Protein AF-A0A382PGM9-F1 (afdb_monomer)

Secondary structure (DSSP, 8-state):
-------------HHHHHHHHTTS-SSS-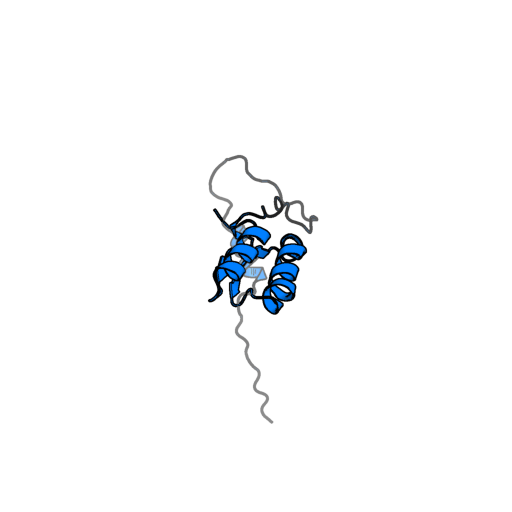--S------TT-SS---------GGGSEEEEEE--SHHHIIIIIHHHHHTHHHHTEEEEEEE-SSHHHHHHHHHHHT---

Mean predicted aligned error: 17.94 Å

Structure (mmCIF, N/CA/C/O backbone):
data_AF-A0A382PGM9-F1
#
_entry.id   AF-A0A382PGM9-F1
#
loop_
_atom_site.group_PDB
_atom_site.id
_atom_site.type_symbol
_atom_site.label_atom_id
_atom_site.label_alt_id
_atom_site.label_comp_id
_atom_site.label_asym_id
_atom_site.label_entity_id
_atom_site.label_seq_id
_atom_site.pdbx_PDB_ins_code
_atom_site.Cartn_x
_atom_site.Cartn_y
_atom_site.Cartn_z
_atom_site.occupancy
_atom_site.B_iso_or_equiv
_atom_site.auth_seq_id
_atom_site.auth_comp_id
_atom_site.auth_asym_id
_atom_site.auth_atom_id
_atom_site.pdbx_PDB_model_num
ATOM 1 N N . MET A 1 1 ? 48.984 -49.546 5.332 1.00 40.03 1 MET A N 1
ATOM 2 C CA . MET A 1 1 ? 48.244 -48.379 4.808 1.00 40.03 1 MET A CA 1
ATOM 3 C C . MET A 1 1 ? 47.691 -48.724 3.433 1.00 40.03 1 MET A C 1
ATOM 5 O O . MET A 1 1 ? 48.455 -48.790 2.482 1.00 40.03 1 MET A O 1
ATOM 9 N N . SER A 1 2 ? 46.395 -49.028 3.358 1.00 43.72 2 SER A N 1
ATOM 10 C CA . SER A 1 2 ? 45.671 -49.291 2.109 1.00 43.72 2 SER A CA 1
ATOM 11 C C . SER A 1 2 ? 45.101 -47.968 1.600 1.00 43.72 2 SER A C 1
ATOM 13 O O . SER A 1 2 ? 44.319 -47.344 2.313 1.00 43.72 2 SER A O 1
ATOM 15 N N . GLN A 1 3 ? 45.522 -47.517 0.418 1.00 48.34 3 GLN A N 1
ATOM 16 C CA . GLN A 1 3 ? 44.879 -46.405 -0.285 1.00 48.34 3 GLN A CA 1
ATOM 17 C C . GLN A 1 3 ? 43.825 -47.003 -1.219 1.00 48.34 3 GLN A C 1
ATOM 19 O O . GLN A 1 3 ? 44.162 -47.613 -2.232 1.00 48.34 3 GLN A O 1
ATOM 24 N N . LEU A 1 4 ? 42.551 -46.853 -0.863 1.00 52.06 4 LEU A N 1
ATOM 25 C CA . LEU A 1 4 ? 41.431 -47.157 -1.749 1.00 52.06 4 LEU A CA 1
ATOM 26 C C . LEU A 1 4 ? 41.409 -46.103 -2.866 1.00 52.06 4 LEU A C 1
ATOM 28 O O . LEU A 1 4 ? 41.070 -44.947 -2.631 1.00 52.06 4 LEU A O 1
ATOM 32 N N . GLN A 1 5 ? 41.810 -46.489 -4.081 1.00 49.31 5 GLN A N 1
ATOM 33 C CA . GLN A 1 5 ? 41.559 -45.694 -5.282 1.00 49.31 5 GLN A CA 1
ATOM 34 C C . GLN A 1 5 ? 40.062 -45.745 -5.614 1.00 49.31 5 GLN A C 1
ATOM 36 O O . GLN A 1 5 ? 39.553 -46.783 -6.042 1.00 49.31 5 GLN A O 1
ATOM 41 N N . ASP A 1 6 ? 39.375 -44.611 -5.489 1.00 43.91 6 ASP A N 1
ATOM 42 C CA . ASP A 1 6 ? 38.036 -44.438 -6.045 1.00 43.91 6 ASP A CA 1
ATOM 43 C C . ASP A 1 6 ? 38.094 -44.496 -7.577 1.00 43.91 6 ASP A C 1
ATOM 45 O O . ASP A 1 6 ? 38.486 -43.547 -8.265 1.00 43.91 6 ASP A O 1
ATOM 49 N N . LYS A 1 7 ? 37.665 -45.632 -8.135 1.00 51.69 7 LYS A N 1
ATOM 50 C CA . LYS A 1 7 ? 37.286 -45.765 -9.546 1.00 51.69 7 LYS A CA 1
ATOM 51 C C . LYS A 1 7 ? 36.006 -44.962 -9.782 1.00 51.69 7 LYS A C 1
ATOM 53 O O . LYS A 1 7 ? 34.910 -45.515 -9.830 1.00 51.69 7 LYS A O 1
ATOM 58 N N . SER A 1 8 ? 36.139 -43.649 -9.954 1.00 46.88 8 SER A N 1
ATOM 59 C CA . SER A 1 8 ? 35.058 -42.841 -10.515 1.00 46.88 8 SER A CA 1
ATOM 60 C C . SER A 1 8 ? 34.753 -43.361 -11.920 1.00 46.88 8 SER A C 1
ATOM 62 O O . SER A 1 8 ? 35.602 -43.320 -12.813 1.00 46.88 8 SER A O 1
ATOM 64 N N . ALA A 1 9 ? 33.554 -43.921 -12.072 1.00 49.78 9 ALA A N 1
ATOM 65 C CA . ALA A 1 9 ? 33.034 -44.486 -13.304 1.00 49.78 9 ALA A CA 1
ATOM 66 C C . ALA A 1 9 ? 33.290 -43.553 -14.496 1.00 49.78 9 ALA A C 1
ATOM 68 O O . ALA A 1 9 ? 33.110 -42.338 -14.398 1.00 49.78 9 ALA A O 1
ATOM 69 N N . THR A 1 10 ? 33.692 -44.138 -15.627 1.00 55.31 10 THR A N 1
ATOM 70 C CA . THR A 1 10 ? 33.818 -43.507 -16.948 1.00 55.31 10 THR A CA 1
ATOM 71 C C . THR A 1 10 ? 32.458 -42.961 -17.399 1.00 55.31 10 THR A C 1
ATOM 73 O O . THR A 1 10 ? 31.753 -43.547 -18.216 1.00 55.31 10 THR A O 1
ATOM 76 N N . GLY A 1 11 ? 32.056 -41.842 -16.804 1.00 49.22 11 GLY A N 1
ATOM 77 C CA . GLY A 1 11 ? 30.809 -41.148 -17.057 1.00 49.22 11 GLY A CA 1
ATOM 78 C C . GLY A 1 11 ? 30.955 -40.244 -18.268 1.00 49.22 11 GLY A C 1
ATOM 79 O O . GLY A 1 11 ? 31.916 -39.484 -18.392 1.00 49.22 11 GLY A O 1
ATOM 80 N N . SER A 1 12 ? 29.990 -40.338 -19.177 1.00 62.34 12 SER A N 1
ATOM 81 C CA . SER A 1 12 ? 29.812 -39.412 -20.291 1.00 62.34 12 SER A CA 1
ATOM 82 C C . SER A 1 12 ? 30.011 -37.965 -19.831 1.00 62.34 12 SER A C 1
ATOM 84 O O . SER A 1 12 ? 29.223 -37.416 -19.061 1.00 62.34 12 SER A O 1
ATOM 86 N N . ASN A 1 13 ? 31.087 -37.332 -20.298 1.00 67.25 13 ASN A N 1
ATOM 87 C CA . ASN A 1 13 ? 31.323 -35.927 -20.005 1.00 67.25 13 ASN A CA 1
ATOM 88 C C . ASN A 1 13 ? 30.262 -35.084 -20.719 1.00 67.25 13 ASN A C 1
ATOM 90 O O . ASN A 1 13 ? 30.025 -35.281 -21.910 1.00 67.25 13 ASN A O 1
ATOM 94 N N . ARG A 1 14 ? 29.687 -34.087 -20.028 1.00 66.94 14 ARG A N 1
ATOM 95 C CA . ARG A 1 14 ? 28.702 -33.122 -20.574 1.00 66.94 14 ARG A CA 1
ATOM 96 C C . ARG A 1 14 ? 29.060 -32.627 -21.982 1.00 66.94 14 ARG A C 1
ATOM 98 O O . ARG A 1 14 ? 28.212 -32.558 -22.860 1.00 66.94 14 ARG A O 1
ATOM 105 N N . ARG A 1 15 ? 30.347 -32.373 -22.235 1.00 68.12 15 ARG A N 1
ATOM 106 C CA . ARG A 1 15 ? 30.884 -31.971 -23.547 1.00 68.12 15 ARG A CA 1
ATOM 107 C C . ARG A 1 15 ? 30.608 -32.985 -24.662 1.00 68.12 15 ARG A C 1
ATOM 109 O O . ARG A 1 15 ? 30.348 -32.595 -25.795 1.00 68.12 15 ARG A O 1
ATOM 116 N N . ARG A 1 16 ? 30.690 -34.278 -24.357 1.00 69.06 16 ARG A N 1
ATOM 117 C CA . ARG A 1 16 ? 30.424 -35.359 -25.304 1.00 69.06 16 ARG A CA 1
ATOM 118 C C . ARG A 1 16 ? 28.923 -35.499 -25.571 1.00 69.06 16 ARG A C 1
ATOM 120 O O . ARG A 1 16 ? 28.552 -35.667 -26.723 1.00 69.06 16 ARG A O 1
ATOM 127 N N . PHE A 1 17 ? 28.081 -35.322 -24.549 1.00 70.75 17 PHE A N 1
ATOM 128 C CA . PHE A 1 17 ? 26.622 -35.257 -24.706 1.00 70.75 17 PHE A CA 1
ATOM 129 C C . PHE A 1 17 ? 26.187 -34.098 -25.619 1.00 70.75 17 PHE A C 1
ATOM 131 O O . PHE A 1 17 ? 25.442 -34.323 -26.567 1.00 70.75 17 PHE A O 1
ATOM 138 N N . ILE A 1 18 ? 26.729 -32.890 -25.416 1.00 71.06 18 ILE A N 1
ATOM 139 C CA . ILE A 1 18 ? 26.441 -31.730 -26.281 1.00 71.06 18 ILE A CA 1
ATOM 140 C C . ILE A 1 18 ? 26.871 -31.990 -27.733 1.00 71.06 18 ILE A C 1
ATOM 142 O O . ILE A 1 18 ? 26.104 -31.719 -28.650 1.00 71.06 18 ILE A O 1
ATOM 146 N N . LYS A 1 19 ? 28.056 -32.580 -27.951 1.00 64.25 19 LYS A N 1
ATOM 147 C CA . LYS A 1 19 ? 28.519 -32.954 -29.300 1.00 64.25 19 LYS A CA 1
ATOM 148 C C . LYS A 1 19 ? 27.642 -34.020 -29.965 1.00 64.25 19 LYS A C 1
ATOM 150 O O . LYS A 1 19 ? 27.460 -33.992 -31.178 1.00 64.25 19 LYS A O 1
ATOM 155 N N . GLN A 1 20 ? 27.113 -34.963 -29.188 1.00 62.16 20 GLN A N 1
ATOM 156 C CA . GLN A 1 20 ? 26.224 -36.005 -29.700 1.00 62.16 20 GLN A CA 1
ATOM 157 C C . GLN A 1 20 ? 24.853 -35.420 -30.082 1.00 62.16 20 GLN A C 1
ATOM 159 O O . GLN A 1 20 ? 24.318 -35.765 -31.131 1.00 62.16 20 GLN A O 1
ATOM 164 N N . ALA A 1 21 ? 24.318 -34.494 -29.278 1.00 59.91 21 ALA A N 1
ATOM 165 C CA . ALA A 1 21 ? 23.035 -33.837 -29.533 1.00 59.91 21 ALA A CA 1
ATOM 166 C C . ALA A 1 21 ? 23.046 -32.980 -30.813 1.00 59.91 21 ALA A C 1
ATOM 168 O O . ALA A 1 21 ? 22.038 -32.897 -31.506 1.00 59.91 21 ALA A O 1
ATOM 169 N N . THR A 1 22 ? 24.193 -32.396 -31.176 1.00 53.84 22 THR A N 1
ATOM 170 C CA . THR A 1 22 ? 24.341 -31.602 -32.408 1.00 53.84 22 THR A CA 1
ATOM 171 C C . THR A 1 22 ? 24.351 -32.420 -33.703 1.00 53.84 22 THR A C 1
ATOM 173 O O . THR A 1 22 ? 24.132 -31.853 -34.766 1.00 53.84 22 THR A O 1
ATOM 176 N N . ALA A 1 23 ? 24.595 -33.734 -33.651 1.00 51.31 23 ALA A N 1
ATOM 177 C CA . ALA A 1 23 ? 24.753 -34.555 -34.857 1.00 51.31 23 ALA A CA 1
ATOM 178 C C . ALA A 1 23 ? 23.434 -35.131 -35.413 1.00 51.31 23 ALA A C 1
ATOM 180 O O . ALA A 1 23 ? 23.440 -35.710 -36.495 1.00 51.31 23 ALA A O 1
ATOM 181 N N . VAL A 1 24 ? 22.311 -34.995 -34.697 1.00 50.09 24 VAL A N 1
ATOM 182 C CA . VAL A 1 24 ? 21.048 -35.681 -35.047 1.00 50.09 24 VAL A CA 1
ATOM 183 C C . VAL A 1 24 ? 20.049 -34.772 -35.786 1.00 50.09 24 VAL A C 1
ATOM 185 O O . VAL A 1 24 ? 19.092 -35.257 -36.377 1.00 50.09 24 VAL A O 1
ATOM 188 N N . THR A 1 25 ? 20.290 -33.462 -35.865 1.00 47.19 25 THR A N 1
ATOM 189 C CA . THR A 1 25 ? 19.330 -32.494 -36.439 1.00 47.19 25 THR A CA 1
ATOM 190 C C . THR A 1 25 ? 19.630 -32.110 -37.894 1.00 47.19 25 THR A C 1
ATOM 192 O O . THR A 1 25 ? 19.451 -30.960 -38.279 1.00 47.19 25 THR A O 1
ATOM 195 N N . ALA A 1 26 ? 20.124 -33.044 -38.712 1.00 49.72 26 ALA A N 1
ATOM 196 C CA . ALA A 1 26 ? 20.467 -32.773 -40.116 1.00 49.72 26 ALA A CA 1
ATOM 197 C C . ALA A 1 26 ? 19.492 -33.378 -41.144 1.00 49.72 26 ALA A C 1
ATOM 199 O O . ALA A 1 26 ? 19.742 -33.268 -42.341 1.00 49.72 26 ALA A O 1
ATOM 200 N N . VAL A 1 27 ? 18.384 -34.004 -40.727 1.00 51.66 27 VAL A N 1
ATOM 201 C CA . VAL A 1 27 ? 17.459 -34.658 -41.673 1.00 51.66 27 VAL A CA 1
ATOM 202 C C . VAL A 1 27 ? 15.995 -34.379 -41.322 1.00 51.66 27 VAL A C 1
ATOM 204 O O . VAL A 1 27 ? 15.287 -35.270 -40.876 1.00 51.66 27 VAL A O 1
ATOM 207 N N . ALA A 1 28 ? 15.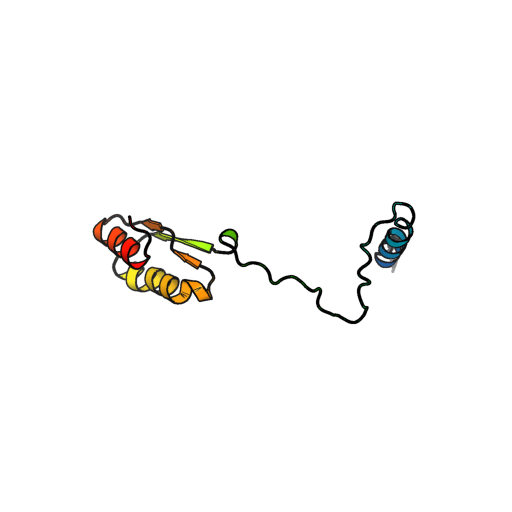537 -33.137 -41.509 1.00 47.66 28 ALA A N 1
ATOM 208 C CA . ALA A 1 28 ? 14.138 -32.834 -41.845 1.00 47.66 28 ALA A CA 1
ATOM 209 C C . ALA A 1 28 ? 13.954 -31.345 -42.194 1.00 47.66 28 ALA A C 1
ATOM 211 O O . ALA A 1 28 ? 13.991 -30.489 -41.317 1.00 47.66 28 ALA A O 1
ATOM 212 N N . GLY A 1 29 ? 13.659 -31.071 -43.467 1.00 45.97 29 GLY A N 1
ATOM 213 C CA . GLY A 1 29 ? 12.757 -29.982 -43.855 1.00 45.97 29 GLY A CA 1
ATOM 214 C C . GLY A 1 29 ? 13.388 -28.632 -44.197 1.00 45.97 29 GLY A C 1
ATOM 215 O O . GLY A 1 29 ? 13.816 -27.879 -43.331 1.00 45.97 29 GLY A O 1
ATOM 216 N N . ALA A 1 30 ? 13.346 -28.291 -45.484 1.00 51.16 30 ALA A N 1
ATOM 217 C CA . ALA A 1 30 ? 13.582 -26.951 -46.000 1.00 51.16 30 ALA A CA 1
ATOM 218 C C . ALA A 1 30 ? 12.561 -25.944 -45.428 1.00 51.16 30 ALA A C 1
ATOM 220 O O . ALA A 1 30 ? 11.355 -26.123 -45.579 1.00 51.16 30 ALA A O 1
ATOM 221 N N . GLY A 1 31 ? 13.051 -24.875 -44.797 1.00 44.69 31 GLY A N 1
ATOM 222 C CA . GLY A 1 31 ? 12.244 -23.753 -44.315 1.00 44.69 31 GLY A CA 1
ATOM 223 C C . GLY A 1 31 ? 13.111 -22.712 -43.600 1.00 44.69 31 GLY A C 1
ATOM 224 O O . GLY A 1 31 ? 13.652 -22.982 -42.534 1.00 44.69 31 GLY A O 1
ATOM 225 N N . ASN A 1 32 ? 13.278 -21.542 -44.219 1.00 53.34 32 ASN A N 1
ATOM 226 C CA . ASN A 1 32 ? 14.014 -20.345 -43.775 1.00 53.34 32 ASN A CA 1
ATOM 227 C C . ASN A 1 32 ? 14.095 -20.081 -42.250 1.00 53.34 32 ASN A C 1
ATOM 229 O O . ASN A 1 32 ? 13.346 -19.242 -41.758 1.00 53.34 32 ASN A O 1
ATOM 233 N N . LEU A 1 33 ? 15.025 -20.683 -41.492 1.00 48.91 33 LEU A N 1
ATOM 234 C CA . LEU A 1 33 ? 15.163 -20.369 -40.052 1.00 48.91 33 LEU A CA 1
ATOM 235 C C . LEU A 1 33 ? 16.585 -20.440 -39.460 1.00 48.91 33 LEU A C 1
ATOM 237 O O . LEU A 1 33 ? 16.744 -20.330 -38.244 1.00 48.91 33 LEU A O 1
ATOM 241 N N . ILE A 1 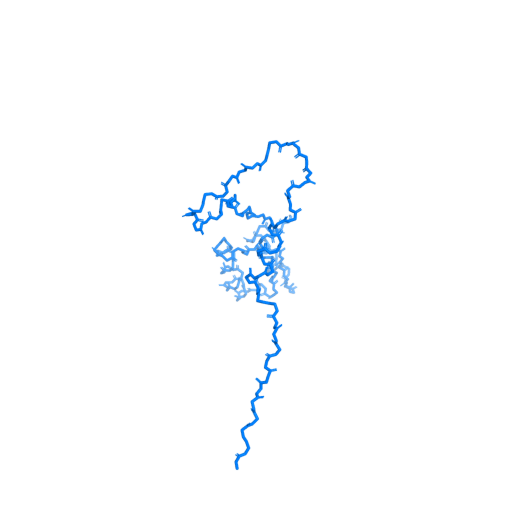34 ? 17.647 -20.545 -40.263 1.00 47.22 34 ILE A N 1
ATOM 242 C CA . ILE A 1 34 ? 19.014 -20.540 -39.714 1.00 47.22 34 ILE A CA 1
ATOM 243 C C . ILE A 1 34 ? 19.491 -19.093 -39.528 1.00 47.22 34 ILE A C 1
ATOM 245 O O . ILE A 1 34 ? 20.224 -18.544 -40.346 1.00 47.22 34 ILE A O 1
ATOM 249 N N . ARG A 1 35 ? 19.090 -18.465 -38.413 1.00 53.12 35 ARG A N 1
ATOM 250 C CA . ARG A 1 35 ? 19.899 -17.394 -37.817 1.00 53.12 35 ARG A CA 1
ATOM 251 C C . ARG A 1 35 ? 21.143 -18.063 -37.247 1.00 53.12 35 ARG A C 1
ATOM 253 O O . ARG A 1 35 ? 21.092 -18.663 -36.178 1.00 53.12 35 ARG A O 1
ATOM 260 N N . THR A 1 36 ? 22.249 -17.987 -37.973 1.00 50.88 36 THR A N 1
ATOM 261 C CA . THR A 1 36 ? 23.559 -18.405 -37.476 1.00 50.88 36 THR A CA 1
ATOM 262 C C . THR A 1 36 ? 23.841 -17.622 -36.188 1.00 50.88 36 THR A C 1
ATOM 264 O O . THR A 1 36 ? 23.896 -16.389 -36.249 1.00 50.88 36 THR A O 1
ATOM 267 N N . PRO A 1 37 ? 23.982 -18.261 -35.011 1.00 54.47 37 PRO A N 1
ATOM 268 C CA . PRO A 1 37 ? 24.453 -17.540 -33.844 1.00 54.47 37 PRO A CA 1
ATOM 269 C C . PRO A 1 37 ? 25.907 -17.171 -34.134 1.00 54.47 37 PRO A C 1
ATOM 271 O O . PRO A 1 37 ? 26.777 -18.037 -34.224 1.00 54.47 37 PRO A O 1
ATOM 274 N N . VAL A 1 38 ? 26.163 -15.885 -34.366 1.00 50.66 38 VAL A N 1
ATOM 275 C CA . VAL A 1 38 ? 27.524 -15.368 -34.506 1.00 50.66 38 VAL A CA 1
ATOM 276 C C . VAL A 1 38 ? 28.229 -15.613 -33.173 1.00 50.66 38 VAL A C 1
ATOM 278 O O . VAL A 1 38 ? 27.909 -14.989 -32.160 1.00 50.66 38 VAL A O 1
ATOM 281 N N . TYR A 1 39 ? 29.161 -16.566 -33.176 1.00 46.59 39 TYR A N 1
ATOM 282 C CA . TYR A 1 39 ? 30.102 -16.798 -32.087 1.00 46.59 39 TYR A CA 1
ATOM 283 C C . TYR A 1 39 ? 30.843 -15.481 -31.808 1.00 46.59 39 TYR A C 1
ATOM 285 O O . TYR A 1 39 ? 31.609 -15.013 -32.644 1.00 46.59 39 TYR A O 1
ATOM 293 N N . GLY A 1 40 ? 30.559 -14.862 -30.658 1.00 53.88 40 GLY A N 1
ATOM 294 C CA . GLY A 1 40 ? 31.138 -13.576 -30.247 1.00 53.88 40 GLY A CA 1
ATOM 295 C C . GLY A 1 40 ? 30.17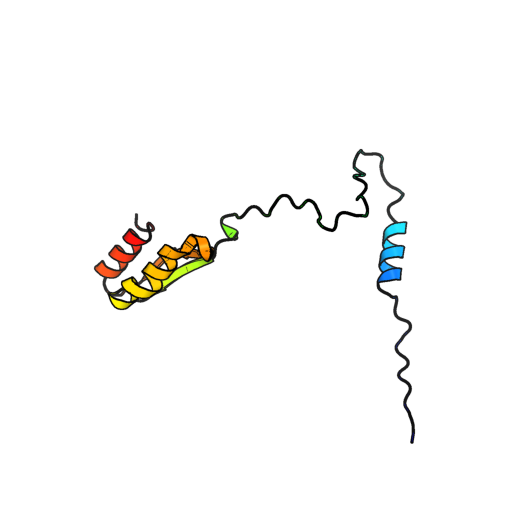9 -12.640 -29.503 1.00 53.88 40 GLY A C 1
ATOM 296 O O . GLY A 1 40 ? 30.629 -11.693 -28.867 1.00 53.88 40 GLY A O 1
ATOM 297 N N . GLN A 1 41 ? 28.870 -12.902 -29.525 1.00 51.44 41 GLN A N 1
ATOM 298 C CA . GLN A 1 41 ? 27.898 -12.168 -28.709 1.00 51.44 41 GLN A CA 1
ATOM 299 C C . GLN A 1 41 ? 27.699 -12.877 -27.360 1.00 51.44 41 GLN A C 1
ATOM 301 O O . GLN A 1 41 ? 27.023 -13.899 -27.283 1.00 51.44 41 GLN A O 1
ATOM 306 N N . ASN A 1 42 ? 28.266 -12.324 -26.281 1.00 56.41 42 ASN A N 1
ATOM 307 C CA . ASN A 1 42 ? 28.043 -12.790 -24.898 1.00 56.41 42 ASN A CA 1
ATOM 308 C C . ASN A 1 42 ? 26.613 -12.526 -24.384 1.00 56.41 42 ASN A C 1
ATOM 310 O O . ASN A 1 42 ? 26.286 -12.878 -23.252 1.00 56.41 42 ASN A O 1
ATOM 314 N N . GLN A 1 43 ? 25.758 -11.912 -25.200 1.00 59.31 43 GLN A N 1
ATOM 315 C CA . GLN A 1 43 ? 24.383 -11.590 -24.861 1.00 59.31 43 GLN A CA 1
ATOM 316 C C . GLN A 1 43 ? 23.473 -12.132 -25.965 1.00 59.31 43 GLN A C 1
ATOM 318 O O . GLN A 1 43 ? 23.519 -11.675 -27.108 1.00 59.31 43 GLN A O 1
ATOM 323 N N . ALA A 1 44 ? 22.624 -13.104 -25.631 1.00 58.78 44 ALA A N 1
ATOM 324 C CA . ALA A 1 44 ? 21.488 -13.420 -26.485 1.00 58.78 44 ALA A CA 1
ATOM 325 C C . ALA A 1 44 ? 20.642 -12.139 -26.649 1.00 58.78 44 ALA A C 1
ATOM 327 O O . ALA A 1 44 ? 20.427 -11.455 -25.642 1.00 58.78 44 ALA A O 1
ATOM 328 N N . PRO A 1 45 ? 20.139 -11.801 -27.854 1.00 53.81 45 PRO A N 1
ATOM 329 C CA . PRO A 1 45 ? 19.142 -10.751 -28.015 1.00 53.81 45 PRO A CA 1
ATOM 330 C C . PRO A 1 45 ? 17.832 -11.232 -27.385 1.00 53.81 45 PRO A C 1
ATOM 332 O O . PRO A 1 45 ? 16.918 -11.704 -28.053 1.00 53.81 45 PRO A O 1
ATOM 335 N N . SER A 1 46 ? 17.775 -11.167 -26.058 1.00 58.28 46 SER A N 1
ATOM 336 C CA . SER A 1 46 ? 16.540 -11.222 -25.306 1.00 58.28 46 SER A CA 1
ATOM 337 C C . SER A 1 46 ? 15.843 -9.907 -25.601 1.00 58.28 46 SER A C 1
ATOM 339 O O . SER A 1 46 ? 16.343 -8.843 -25.234 1.00 58.28 46 SER A O 1
ATOM 341 N N . THR A 1 47 ? 14.718 -9.960 -26.311 1.00 57.12 47 THR A N 1
ATOM 342 C CA . THR A 1 47 ? 13.729 -8.884 -26.234 1.00 57.12 47 THR A CA 1
ATOM 343 C C . THR A 1 47 ? 13.528 -8.629 -24.743 1.00 57.12 47 THR A C 1
ATOM 345 O O . THR A 1 47 ? 13.107 -9.553 -24.047 1.00 57.12 47 THR A O 1
ATOM 348 N N . GLY A 1 48 ? 13.961 -7.469 -24.234 1.00 60.31 48 GLY A N 1
ATOM 349 C CA . GLY A 1 48 ? 14.011 -7.199 -22.795 1.00 60.31 48 GLY A CA 1
ATOM 350 C C . GLY A 1 48 ? 12.737 -7.691 -22.111 1.00 60.31 48 GLY A C 1
ATOM 351 O O . GLY A 1 48 ? 11.647 -7.466 -22.637 1.00 60.31 48 GLY A O 1
ATOM 352 N N . ARG A 1 49 ? 12.882 -8.440 -21.006 1.00 63.91 49 ARG A N 1
ATOM 353 C CA . ARG A 1 49 ? 11.757 -9.057 -20.286 1.00 63.91 49 ARG A CA 1
ATOM 354 C C . ARG A 1 49 ? 10.654 -8.015 -20.127 1.00 63.91 49 ARG A C 1
ATOM 356 O O . ARG A 1 49 ? 10.877 -6.980 -19.503 1.00 63.91 49 ARG A O 1
ATOM 363 N N . VAL A 1 50 ? 9.488 -8.287 -20.707 1.00 62.84 50 VAL A N 1
ATOM 364 C CA . VAL A 1 50 ? 8.309 -7.444 -20.522 1.00 62.84 50 VAL A CA 1
ATOM 365 C C . VAL A 1 50 ? 7.962 -7.521 -19.041 1.00 62.84 50 VAL A C 1
ATOM 367 O O . VAL A 1 50 ? 7.541 -8.578 -18.588 1.00 62.84 50 VAL A O 1
ATOM 370 N N . ILE A 1 51 ? 8.197 -6.437 -18.292 1.00 63.00 51 ILE A N 1
ATOM 371 C CA . ILE A 1 51 ? 7.786 -6.331 -16.888 1.00 63.00 51 ILE A CA 1
ATOM 372 C C . ILE A 1 51 ? 6.261 -6.175 -16.883 1.00 63.00 51 ILE A C 1
ATOM 374 O O . ILE A 1 51 ? 5.735 -5.069 -17.014 1.00 63.00 51 ILE A O 1
ATOM 378 N N . GLY A 1 52 ? 5.557 -7.300 -16.826 1.00 67.69 52 GLY A N 1
ATOM 379 C CA . GLY A 1 52 ? 4.103 -7.392 -16.819 1.00 67.69 52 GLY A CA 1
ATOM 380 C C . GLY A 1 52 ? 3.512 -7.355 -15.409 1.00 67.69 52 GLY A C 1
ATOM 381 O O . GLY A 1 52 ? 4.221 -7.296 -14.408 1.00 67.69 52 GLY A O 1
ATOM 382 N N . 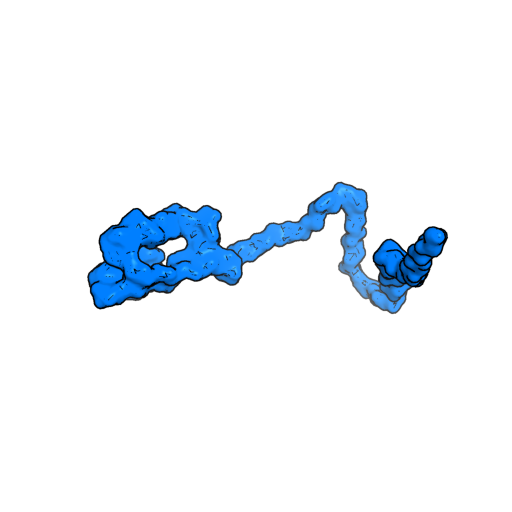ALA A 1 53 ? 2.181 -7.427 -15.315 1.00 62.09 53 ALA A N 1
ATOM 383 C CA . ALA A 1 53 ? 1.459 -7.448 -14.037 1.00 62.09 53 ALA A CA 1
ATOM 384 C C . ALA A 1 53 ? 1.908 -8.591 -13.099 1.00 62.09 53 ALA A C 1
ATOM 386 O O . ALA A 1 53 ? 1.963 -8.402 -11.888 1.00 62.09 53 ALA A O 1
ATOM 387 N N . ASN A 1 54 ? 2.307 -9.739 -13.659 1.00 70.06 54 ASN A N 1
ATOM 388 C CA . ASN A 1 54 ? 2.819 -10.890 -12.903 1.00 70.06 54 ASN A CA 1
ATOM 389 C C . ASN A 1 54 ? 4.248 -10.708 -12.387 1.00 70.06 54 ASN A C 1
ATOM 391 O O . ASN A 1 54 ? 4.721 -11.527 -11.603 1.00 70.06 54 ASN A O 1
ATOM 395 N N . ASP A 1 55 ? 4.946 -9.664 -12.826 1.00 81.38 55 ASP A N 1
ATOM 396 C CA . ASP A 1 55 ? 6.266 -9.369 -12.301 1.00 81.38 55 ASP A CA 1
ATOM 397 C C . ASP A 1 55 ? 6.186 -8.569 -10.999 1.00 81.38 55 ASP A C 1
ATOM 399 O O . ASP A 1 55 ? 7.205 -8.472 -10.329 1.00 81.38 55 ASP A O 1
ATOM 403 N N . ARG A 1 56 ? 5.025 -8.017 -10.604 1.00 86.06 56 ARG A N 1
ATOM 404 C CA . ARG A 1 56 ? 4.895 -7.174 -9.401 1.00 86.06 56 ARG A CA 1
ATOM 405 C C . ARG A 1 56 ? 4.562 -7.978 -8.146 1.00 86.06 56 ARG A C 1
ATOM 407 O O . ARG A 1 56 ? 3.780 -8.924 -8.177 1.00 86.06 56 ARG A O 1
ATOM 414 N N . VAL A 1 57 ? 5.103 -7.543 -7.011 1.00 91.12 57 VAL A N 1
ATOM 415 C CA . VAL A 1 57 ? 4.790 -8.101 -5.691 1.00 91.12 57 VAL A CA 1
ATOM 416 C C . VAL A 1 57 ? 3.585 -7.371 -5.107 1.00 91.12 57 VAL A C 1
ATOM 418 O O . VAL A 1 57 ? 3.684 -6.199 -4.749 1.00 91.12 57 VAL A O 1
ATOM 421 N N . ASN A 1 58 ? 2.451 -8.055 -4.978 1.00 93.88 58 ASN A N 1
ATOM 422 C CA . ASN A 1 58 ? 1.276 -7.490 -4.314 1.00 93.88 58 ASN A CA 1
ATOM 423 C C . ASN A 1 58 ? 1.480 -7.455 -2.795 1.00 93.88 58 ASN A C 1
ATOM 425 O O . ASN A 1 58 ? 1.822 -8.470 -2.189 1.00 93.88 58 ASN A O 1
ATOM 429 N N . VAL A 1 59 ? 1.248 -6.296 -2.178 1.00 94.75 59 VAL A N 1
ATOM 430 C CA . VAL A 1 59 ? 1.442 -6.082 -0.737 1.00 94.75 59 VAL A CA 1
ATOM 431 C C . VAL A 1 59 ? 0.121 -5.682 -0.087 1.00 94.75 59 VAL A C 1
ATOM 433 O O . VAL A 1 59 ? -0.521 -4.712 -0.499 1.00 94.75 59 VAL A O 1
ATOM 436 N N . GLY A 1 60 ? -0.273 -6.434 0.941 1.00 96.06 60 GLY A N 1
ATOM 437 C CA . GLY A 1 60 ? -1.380 -6.101 1.833 1.00 96.06 60 GLY A CA 1
ATOM 438 C C . GLY A 1 60 ? -0.863 -5.615 3.185 1.00 96.06 60 GLY A C 1
ATOM 439 O O . GLY A 1 60 ? 0.100 -6.169 3.713 1.00 96.06 60 GLY A O 1
ATOM 440 N N . PHE A 1 61 ? -1.508 -4.597 3.749 1.00 97.00 61 PHE A N 1
ATOM 441 C CA . PHE A 1 61 ? -1.127 -4.008 5.033 1.00 97.00 61 PHE A CA 1
ATOM 442 C C . PHE A 1 61 ? -2.150 -4.346 6.120 1.00 97.00 61 PHE A C 1
ATOM 444 O O . PHE A 1 61 ? -3.355 -4.245 5.889 1.00 97.00 61 PHE A O 1
ATOM 451 N N . VAL A 1 62 ? -1.673 -4.720 7.308 1.00 97.00 62 VAL A N 1
ATOM 452 C CA . VAL A 1 62 ? -2.503 -5.004 8.489 1.00 97.00 62 VAL A CA 1
ATOM 453 C C . VAL A 1 62 ? -2.061 -4.085 9.623 1.00 97.00 62 VAL A C 1
ATOM 455 O O . VAL A 1 62 ? -0.876 -4.041 9.943 1.00 97.00 62 VAL A O 1
ATOM 458 N N . GLY A 1 63 ? -3.010 -3.367 10.225 1.00 96.88 63 GLY A N 1
ATOM 459 C CA . GLY A 1 63 ? -2.731 -2.364 11.254 1.00 96.88 63 GLY A CA 1
ATOM 460 C C . GLY A 1 63 ? -2.241 -1.054 10.640 1.00 96.88 63 GLY A C 1
ATOM 461 O O . GLY A 1 63 ? -1.075 -0.688 10.772 1.00 96.88 63 GLY A O 1
ATOM 462 N N . VAL A 1 64 ? -3.145 -0.335 9.973 1.00 97.62 64 VAL A N 1
ATOM 463 C CA . VAL A 1 64 ? -2.868 0.911 9.233 1.00 97.62 64 VAL A CA 1
ATOM 464 C C . VAL A 1 64 ? -3.295 2.176 9.995 1.00 97.62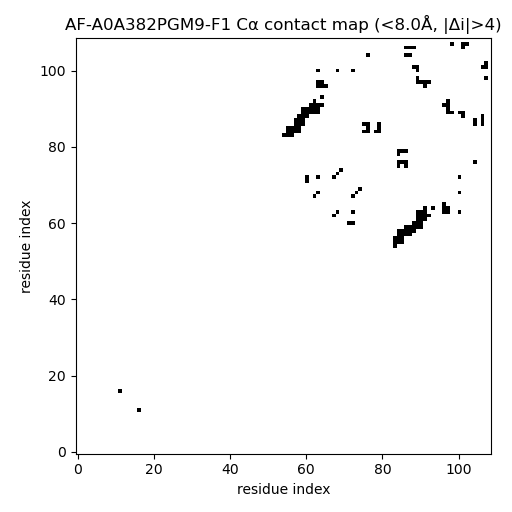 64 VAL A C 1
ATOM 466 O O . VAL A 1 64 ? -3.482 3.251 9.412 1.00 97.62 64 VAL A O 1
ATOM 469 N N . GLY A 1 65 ? -3.403 2.069 11.323 1.00 95.81 65 GLY A N 1
ATOM 470 C CA . GLY A 1 65 ? -3.479 3.198 12.252 1.00 95.81 65 GLY A CA 1
ATOM 471 C C . GLY A 1 65 ? -2.262 4.133 12.174 1.00 95.81 65 GLY A C 1
ATOM 472 O O . GLY A 1 65 ? -1.421 4.028 11.286 1.00 95.81 65 GLY A O 1
ATOM 473 N N . ASN A 1 66 ? -2.146 5.097 13.088 1.00 96.25 66 ASN A N 1
ATOM 474 C CA . ASN A 1 66 ? -1.164 6.191 12.965 1.00 96.25 66 ASN A CA 1
ATOM 475 C C . ASN A 1 66 ? 0.290 5.736 12.755 1.00 96.25 66 ASN A C 1
ATOM 477 O O . ASN A 1 66 ? 0.984 6.296 11.909 1.00 96.25 66 ASN A O 1
ATOM 481 N N . GLN A 1 67 ? 0.752 4.716 13.480 1.00 95.94 67 GLN A N 1
ATOM 482 C CA . GLN A 1 67 ? 2.110 4.198 13.299 1.00 95.94 67 GLN A CA 1
ATOM 483 C C . GLN A 1 67 ? 2.253 3.447 11.974 1.00 95.94 67 GLN A C 1
ATOM 485 O O . GLN A 1 67 ? 3.189 3.712 11.224 1.00 95.94 67 GLN A O 1
ATOM 490 N N . GLY A 1 68 ? 1.318 2.549 11.652 1.00 96.19 68 GLY A N 1
ATOM 491 C CA . GLY A 1 68 ? 1.392 1.756 10.427 1.00 96.19 68 GLY A CA 1
ATOM 492 C C . GLY A 1 68 ? 1.316 2.601 9.158 1.00 96.19 68 GLY A C 1
ATOM 493 O O . GLY A 1 68 ? 2.103 2.414 8.228 1.00 96.19 68 GLY A O 1
ATOM 494 N N . PHE A 1 69 ? 0.451 3.617 9.167 1.00 97.38 69 PHE A N 1
ATOM 495 C CA . PHE A 1 69 ? 0.310 4.562 8.065 1.00 97.38 69 PHE A CA 1
ATOM 496 C C . PHE A 1 69 ? 1.607 5.333 7.791 1.00 97.38 69 PHE A C 1
ATOM 498 O O . PHE A 1 69 ? 2.078 5.366 6.658 1.00 97.38 69 PHE A O 1
ATOM 505 N N . ASN A 1 70 ? 2.216 5.905 8.834 1.00 97.06 70 ASN A N 1
ATOM 506 C CA . ASN A 1 70 ? 3.437 6.709 8.710 1.00 97.06 70 ASN A CA 1
ATOM 507 C C . ASN A 1 70 ? 4.719 5.876 8.550 1.00 97.06 70 ASN A C 1
ATOM 509 O O . ASN A 1 70 ? 5.794 6.435 8.351 1.00 97.06 70 ASN A O 1
ATOM 513 N N . THR A 1 71 ? 4.625 4.549 8.645 1.00 95.75 71 THR A N 1
ATOM 514 C CA . THR A 1 71 ? 5.758 3.641 8.459 1.00 95.75 71 THR A CA 1
ATOM 515 C C . THR A 1 71 ? 5.544 2.810 7.205 1.00 95.75 71 THR A C 1
ATOM 517 O O . THR A 1 71 ? 5.743 3.301 6.096 1.00 95.75 71 THR A O 1
ATOM 520 N N . HIS A 1 72 ? 5.106 1.566 7.354 1.00 94.44 72 HIS A N 1
ATOM 521 C CA . HIS A 1 72 ? 5.109 0.583 6.287 1.00 94.44 72 HIS A CA 1
ATOM 522 C C . HIS A 1 72 ? 4.183 0.956 5.121 1.00 94.44 72 HIS A C 1
ATOM 524 O O . HIS A 1 72 ? 4.549 0.698 3.978 1.00 94.44 72 HIS A O 1
ATOM 530 N N . VAL A 1 73 ? 3.043 1.618 5.355 1.00 96.75 73 VAL A N 1
ATOM 531 C CA . VAL A 1 73 ? 2.153 2.028 4.251 1.00 96.75 73 VAL A CA 1
ATOM 532 C C . VAL A 1 73 ? 2.817 3.107 3.394 1.00 96.75 73 VAL A C 1
ATOM 534 O O . VAL A 1 73 ? 2.988 2.917 2.188 1.00 96.75 73 VAL A O 1
ATOM 537 N N . GLN A 1 74 ? 3.236 4.224 4.000 1.00 96.62 74 GLN A N 1
ATOM 538 C CA . GLN A 1 74 ? 3.893 5.316 3.276 1.00 96.62 74 GLN A CA 1
ATOM 539 C C . GLN A 1 74 ? 5.223 4.886 2.660 1.00 96.62 74 GLN A C 1
ATOM 541 O O . GLN A 1 74 ? 5.473 5.164 1.489 1.00 96.62 74 GLN A O 1
ATOM 546 N N . GLN A 1 75 ? 6.067 4.171 3.405 1.00 95.56 75 GLN A N 1
ATOM 547 C CA . GLN A 1 75 ? 7.374 3.742 2.910 1.00 95.56 75 GLN A CA 1
ATOM 548 C C . GLN A 1 75 ? 7.245 2.828 1.693 1.00 95.56 75 GLN A C 1
ATOM 550 O O . GLN A 1 75 ? 7.947 3.040 0.703 1.00 95.56 75 GLN A O 1
ATOM 555 N N . ILE A 1 76 ? 6.339 1.847 1.729 1.00 94.94 76 ILE A N 1
ATOM 556 C CA . ILE A 1 76 ? 6.157 0.934 0.601 1.00 94.94 76 ILE A CA 1
ATOM 557 C C . ILE A 1 76 ? 5.481 1.642 -0.573 1.00 94.94 76 ILE A C 1
ATOM 559 O O . ILE A 1 76 ? 5.948 1.485 -1.696 1.00 94.94 76 ILE A O 1
ATOM 563 N N . LYS A 1 77 ? 4.446 2.464 -0.352 1.00 94.75 77 LYS A N 1
ATOM 564 C CA . LYS A 1 77 ? 3.787 3.212 -1.439 1.00 94.75 77 LYS A CA 1
ATOM 565 C C . LYS A 1 77 ? 4.757 4.165 -2.142 1.00 94.75 77 LYS A C 1
ATOM 567 O O . LYS A 1 77 ? 4.817 4.164 -3.369 1.00 94.75 77 LYS A O 1
ATOM 572 N N . ASN A 1 78 ? 5.552 4.918 -1.382 1.00 95.88 78 ASN A N 1
ATOM 573 C CA . ASN A 1 78 ? 6.497 5.898 -1.926 1.00 95.88 78 ASN A CA 1
ATOM 574 C C . ASN A 1 78 ? 7.668 5.237 -2.669 1.00 95.88 78 ASN A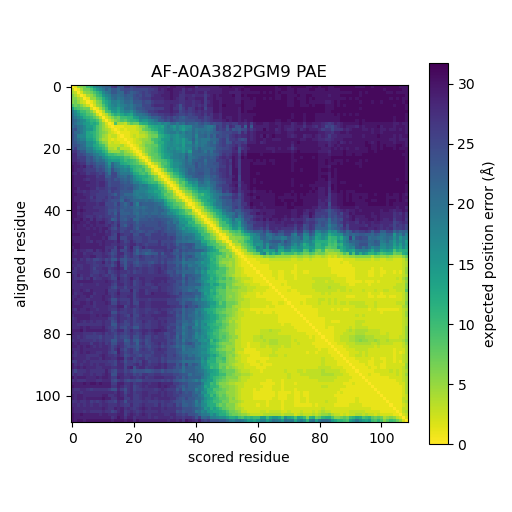 C 1
ATOM 576 O O . ASN A 1 78 ? 8.250 5.841 -3.564 1.00 95.88 78 ASN A O 1
ATOM 580 N N . ASN A 1 79 ? 7.996 3.985 -2.334 1.00 95.38 79 ASN A N 1
ATOM 581 C CA . ASN A 1 79 ? 9.063 3.217 -2.979 1.00 95.38 79 ASN A CA 1
ATOM 582 C C . ASN A 1 79 ? 8.536 2.060 -3.848 1.00 95.38 79 ASN A C 1
ATOM 584 O O . ASN A 1 79 ? 9.307 1.182 -4.240 1.00 95.38 79 ASN A O 1
ATOM 588 N N . ALA A 1 80 ? 7.242 2.061 -4.180 1.00 92.62 80 ALA A N 1
ATOM 589 C CA . ALA A 1 80 ? 6.565 0.967 -4.874 1.00 92.62 80 ALA A CA 1
ATOM 590 C C . ALA A 1 80 ? 7.248 0.614 -6.204 1.00 92.62 80 ALA A C 1
ATOM 592 O O . ALA A 1 80 ? 7.560 -0.548 -6.461 1.00 92.62 80 ALA A O 1
ATOM 593 N N . ALA A 1 81 ? 7.588 1.627 -7.007 1.00 90.25 81 ALA A N 1
ATOM 594 C CA . ALA A 1 81 ? 8.291 1.435 -8.275 1.00 90.25 81 ALA A CA 1
ATOM 595 C C . ALA A 1 81 ? 9.701 0.849 -8.087 1.00 90.25 81 ALA A C 1
ATOM 597 O O . ALA A 1 81 ? 10.104 -0.043 -8.829 1.00 90.25 81 ALA A O 1
ATOM 598 N N . LYS A 1 82 ? 10.434 1.308 -7.064 1.00 92.00 82 LYS A N 1
ATOM 599 C CA . LYS A 1 82 ? 11.804 0.861 -6.770 1.00 92.00 82 LYS A CA 1
ATOM 600 C C . LYS A 1 82 ? 11.853 -0.604 -6.337 1.00 92.00 82 LYS A C 1
ATOM 602 O O . LYS A 1 82 ? 12.782 -1.317 -6.699 1.00 92.00 82 LYS A O 1
ATOM 607 N N . HIS A 1 83 ? 10.867 -1.043 -5.559 1.00 89.62 83 HIS A N 1
ATOM 608 C CA . HIS A 1 83 ? 10.797 -2.410 -5.040 1.00 89.62 83 HIS A CA 1
ATOM 609 C C . HIS A 1 83 ? 9.907 -3.331 -5.868 1.00 89.62 83 HIS A C 1
ATOM 611 O O . HIS A 1 83 ? 9.712 -4.481 -5.483 1.00 89.62 83 HIS A O 1
ATOM 617 N N . ASN A 1 84 ? 9.377 -2.840 -6.994 1.00 91.25 84 ASN A N 1
ATOM 618 C CA . ASN A 1 84 ? 8.419 -3.568 -7.819 1.00 91.25 84 ASN A CA 1
ATOM 619 C C . ASN A 1 84 ? 7.236 -4.105 -6.986 1.00 91.25 84 ASN A C 1
ATOM 621 O O . ASN A 1 84 ? 6.754 -5.221 -7.181 1.00 91.25 84 ASN A O 1
ATOM 625 N N . ALA A 1 85 ? 6.806 -3.298 -6.017 1.00 92.75 85 ALA A N 1
ATOM 626 C CA . ALA A 1 85 ? 5.718 -3.590 -5.107 1.00 92.75 85 ALA A CA 1
ATOM 627 C C . ALA A 1 85 ? 4.452 -2.869 -5.571 1.00 92.75 85 ALA A C 1
ATOM 629 O O . ALA A 1 85 ? 4.499 -1.729 -6.029 1.00 92.75 85 ALA A O 1
ATOM 630 N N . GLN A 1 86 ? 3.311 -3.524 -5.414 1.00 93.69 86 GLN A N 1
ATOM 631 C CA . GLN A 1 86 ? 1.999 -2.974 -5.699 1.00 93.69 86 GLN A CA 1
ATOM 632 C C . GLN A 1 86 ? 1.144 -3.065 -4.431 1.00 93.69 86 GLN A C 1
ATOM 634 O O . GLN A 1 86 ? 0.740 -4.160 -4.036 1.00 93.69 86 GLN A O 1
ATOM 639 N N . PRO A 1 87 ? 0.869 -1.930 -3.768 1.00 94.69 87 PRO A N 1
ATOM 640 C CA . PRO A 1 87 ? -0.134 -1.861 -2.713 1.00 94.69 87 PRO A CA 1
ATOM 641 C C . PRO A 1 87 ? -1.478 -2.384 -3.228 1.00 94.69 87 PRO A C 1
ATOM 643 O O . PRO A 1 87 ? -1.971 -1.895 -4.242 1.00 94.69 87 PRO A O 1
ATOM 646 N N . ALA A 1 88 ? -2.037 -3.391 -2.560 1.00 94.88 88 ALA A N 1
ATOM 647 C CA . ALA A 1 88 ? -3.205 -4.123 -3.052 1.00 94.88 88 ALA A CA 1
ATOM 648 C C . ALA A 1 88 ? -4.344 -4.231 -2.028 1.00 94.88 88 ALA A C 1
ATOM 650 O O . ALA A 1 88 ? -5.495 -4.398 -2.420 1.00 94.88 88 ALA A O 1
ATOM 651 N N . ALA A 1 89 ? -4.053 -4.133 -0.726 1.00 96.31 89 ALA A N 1
ATOM 652 C CA . ALA A 1 89 ? -5.070 -4.226 0.321 1.00 96.31 89 ALA A CA 1
ATOM 653 C C . ALA A 1 89 ? -4.654 -3.502 1.612 1.00 96.31 89 ALA A C 1
ATOM 655 O O . ALA A 1 89 ? -3.468 -3.387 1.916 1.00 96.31 89 ALA A O 1
ATOM 656 N N . ALA A 1 90 ? -5.642 -3.080 2.405 1.00 96.50 90 ALA A N 1
ATOM 657 C CA . ALA A 1 90 ? -5.461 -2.626 3.785 1.00 96.50 90 ALA A CA 1
ATOM 658 C C . ALA A 1 90 ? -6.518 -3.240 4.708 1.00 96.50 90 ALA A C 1
ATOM 660 O O . ALA A 1 90 ? -7.689 -3.362 4.333 1.00 96.50 90 ALA A O 1
ATOM 661 N N . CYS A 1 91 ? -6.092 -3.572 5.925 1.00 96.81 91 CYS A N 1
ATOM 662 C CA . CYS A 1 91 ? -6.904 -4.106 7.007 1.00 96.81 91 CYS A CA 1
ATOM 663 C C . CYS A 1 91 ? -6.620 -3.341 8.307 1.00 96.81 91 CYS A C 1
ATOM 665 O O . CYS A 1 91 ? -5.465 -3.173 8.701 1.00 96.81 91 CYS A O 1
ATOM 667 N N . ASP A 1 92 ? -7.682 -2.901 8.975 1.00 96.88 92 ASP A N 1
ATOM 668 C CA . ASP A 1 92 ? -7.658 -2.348 10.327 1.00 96.88 92 ASP A CA 1
ATOM 669 C C . ASP A 1 92 ? -9.010 -2.627 10.996 1.00 96.88 92 ASP A C 1
ATOM 671 O O . ASP A 1 92 ? -10.016 -2.805 10.301 1.00 96.88 92 ASP A O 1
ATOM 675 N N . VAL A 1 93 ? -9.030 -2.655 12.328 1.00 96.50 93 VAL A N 1
ATOM 676 C CA . VAL A 1 93 ? -10.272 -2.752 13.107 1.00 96.50 93 VAL A CA 1
ATOM 677 C C . VAL A 1 93 ? -11.067 -1.452 12.978 1.00 96.50 93 VAL A C 1
ATOM 679 O O . VAL A 1 93 ? -12.295 -1.482 12.929 1.00 96.50 93 VAL A O 1
ATOM 682 N N . PHE A 1 94 ? -10.376 -0.313 12.882 1.00 96.69 94 PHE A N 1
ATOM 683 C CA . PHE A 1 94 ? -11.011 0.988 12.739 1.00 96.69 94 PHE A CA 1
ATOM 684 C C . PHE A 1 94 ? -11.181 1.351 11.258 1.00 96.69 94 PHE A C 1
ATOM 686 O O . PHE A 1 94 ? -10.198 1.511 10.526 1.00 96.69 94 PHE A O 1
ATOM 693 N N . SER A 1 95 ? -12.432 1.481 10.801 1.00 96.31 95 SER A N 1
ATOM 694 C CA . SER A 1 95 ? -12.747 1.711 9.382 1.00 96.31 95 SER A CA 1
ATOM 695 C C . SER A 1 95 ? -12.099 2.978 8.837 1.00 96.31 95 SER A C 1
ATOM 697 O O . SER A 1 95 ? -11.561 2.940 7.737 1.00 96.31 95 SER A O 1
ATOM 699 N N . GLU A 1 96 ? -12.053 4.056 9.622 1.00 96.56 96 GLU A N 1
ATOM 700 C CA . GLU A 1 96 ? -11.449 5.326 9.202 1.00 96.56 96 GLU A CA 1
ATOM 701 C C . GLU A 1 96 ? -9.967 5.165 8.830 1.00 96.56 96 GLU A C 1
ATOM 703 O O . GLU A 1 96 ? -9.505 5.705 7.825 1.00 96.56 96 GLU A O 1
ATOM 708 N N . TYR A 1 97 ? -9.209 4.372 9.595 1.00 97.44 97 TYR A N 1
ATOM 709 C CA . TYR A 1 97 ? -7.794 4.126 9.304 1.00 97.44 97 TYR A CA 1
ATOM 710 C C . TYR A 1 97 ? -7.601 3.238 8.086 1.00 97.44 97 TYR A C 1
ATOM 712 O O . TYR A 1 97 ? -6.734 3.516 7.251 1.00 97.44 97 TYR A O 1
ATOM 720 N N . ARG A 1 98 ? -8.426 2.194 7.964 1.00 96.56 98 ARG A N 1
ATOM 721 C CA . ARG A 1 98 ? -8.450 1.336 6.780 1.00 96.56 98 ARG A CA 1
ATOM 722 C C . ARG A 1 98 ? -8.744 2.154 5.524 1.00 96.56 98 ARG A C 1
ATOM 724 O O . ARG A 1 98 ? -8.039 1.998 4.529 1.00 96.56 98 ARG A O 1
ATOM 731 N N . ASP A 1 99 ? -9.757 3.009 5.568 1.00 96.81 99 ASP A N 1
ATOM 732 C CA . ASP A 1 99 ? -10.243 3.746 4.403 1.00 96.81 99 ASP A CA 1
ATOM 733 C C . ASP A 1 99 ? -9.263 4.853 4.004 1.00 96.81 99 ASP A C 1
ATOM 735 O O . ASP A 1 99 ? -8.873 4.907 2.838 1.00 96.81 99 ASP A O 1
ATOM 739 N N . ARG A 1 100 ? -8.701 5.590 4.974 1.00 97.06 100 ARG A N 1
ATOM 740 C CA . ARG A 1 100 ? -7.567 6.506 4.746 1.00 97.06 100 ARG A CA 1
ATOM 741 C C . ARG A 1 100 ? -6.400 5.811 4.043 1.00 97.06 100 ARG A C 1
ATOM 743 O O . ARG A 1 100 ? -5.797 6.361 3.123 1.00 97.06 100 ARG A O 1
ATOM 750 N N . ALA A 1 101 ? -6.039 4.606 4.486 1.00 96.94 101 ALA A N 1
ATOM 751 C CA . ALA A 1 101 ? -4.946 3.861 3.871 1.00 96.94 101 ALA A CA 1
ATOM 752 C C . ALA A 1 101 ? -5.291 3.418 2.443 1.00 96.94 101 ALA A C 1
ATOM 754 O O . ALA A 1 101 ? -4.450 3.535 1.554 1.00 96.94 101 ALA A O 1
ATOM 755 N N . LYS A 1 102 ? -6.517 2.938 2.202 1.00 96.56 102 LYS A N 1
ATOM 756 C CA . LYS A 1 102 ? -6.988 2.565 0.858 1.00 96.56 102 LYS A CA 1
ATOM 757 C C . LYS A 1 102 ? -6.985 3.750 -0.103 1.00 96.56 102 LYS A C 1
ATOM 759 O O . LYS A 1 102 ? -6.524 3.589 -1.231 1.00 96.56 102 LYS A O 1
ATOM 764 N N . GLU A 1 103 ? -7.443 4.911 0.351 1.00 96.25 103 GLU A N 1
ATOM 765 C CA . GLU A 1 103 ? -7.442 6.156 -0.417 1.00 96.25 103 GLU A CA 1
ATOM 766 C C . GLU A 1 103 ? -6.013 6.579 -0.771 1.00 96.25 103 GLU A C 1
ATOM 768 O O . GLU A 1 103 ? -5.681 6.717 -1.946 1.00 96.25 103 GLU A O 1
ATOM 773 N N . PHE A 1 104 ? -5.121 6.654 0.222 1.00 95.81 104 PHE A N 1
ATOM 774 C CA . PHE A 1 104 ? -3.708 6.975 -0.001 1.00 95.81 104 PHE A CA 1
ATOM 775 C C . PHE A 1 104 ? -3.020 5.999 -0.973 1.00 95.81 104 PHE A C 1
ATOM 777 O O . PHE A 1 104 ? -2.169 6.374 -1.784 1.00 95.81 104 PHE A O 1
ATOM 784 N N . MET A 1 105 ? -3.387 4.719 -0.914 1.00 94.81 105 MET A N 1
ATOM 785 C CA . MET A 1 105 ? -2.857 3.701 -1.816 1.00 94.81 105 MET A CA 1
ATOM 786 C C . MET 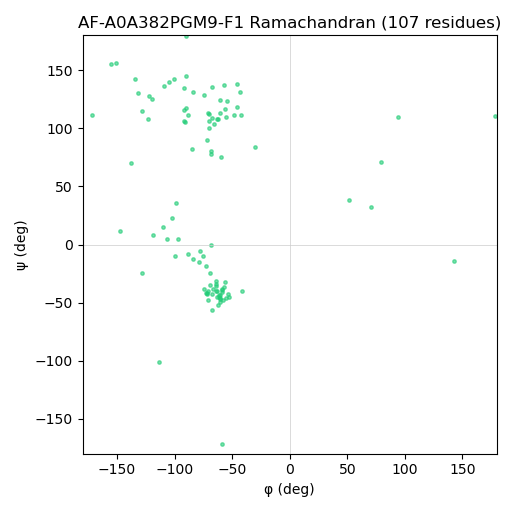A 1 105 ? -3.513 3.707 -3.203 1.00 94.81 105 MET A C 1
ATOM 788 O O . MET A 1 105 ? -2.924 3.126 -4.118 1.00 94.81 105 MET A O 1
ATOM 792 N N . GLY A 1 106 ? -4.653 4.375 -3.386 1.00 94.44 106 GLY A N 1
ATOM 793 C CA . GLY A 1 106 ? -5.422 4.385 -4.633 1.00 94.44 106 GLY A CA 1
ATOM 794 C C . GLY A 1 106 ? -6.112 3.052 -4.937 1.00 94.44 106 GLY A C 1
ATOM 795 O O . GLY A 1 106 ? -6.198 2.668 -6.098 1.00 94.44 106 GLY A O 1
ATOM 796 N N . ILE A 1 107 ? -6.533 2.318 -3.901 1.00 91.19 107 ILE A N 1
ATOM 797 C CA . ILE A 1 107 ? -7.167 0.988 -4.017 1.00 91.19 107 ILE A CA 1
ATOM 798 C C . ILE A 1 107 ? -8.600 0.946 -3.456 1.00 91.19 107 ILE A C 1
ATOM 800 O O . ILE A 1 107 ? -9.172 -0.133 -3.300 1.00 91.19 107 ILE A O 1
ATOM 804 N N . GLY A 1 108 ? -9.160 2.102 -3.089 1.00 78.12 108 GLY A N 1
ATOM 805 C CA . GLY A 1 108 ? -10.560 2.248 -2.689 1.00 78.12 108 GLY A CA 1
ATOM 806 C C . GLY A 1 108 ? -11.438 2.599 -3.890 1.00 78.12 108 GLY A C 1
ATOM 807 O O . GLY A 1 108 ? -11.043 3.438 -4.696 1.00 78.12 108 GLY A O 1
ATOM 808 N N . SER A 1 109 ? -12.586 1.929 -4.007 1.00 56.06 109 SER A N 1
ATOM 809 C CA . SER A 1 109 ? -13.701 2.299 -4.891 1.00 56.06 109 SER A CA 1
ATOM 810 C C . SER A 1 109 ? -14.480 3.479 -4.332 1.00 56.06 109 SER A C 1
ATOM 812 O O . SER A 1 109 ? -14.762 3.402 -3.112 1.00 56.06 109 SER A O 1
#

Radius of gyration: 28.48 Å; Cα contacts (8 Å, |Δi|>4): 81; chains: 1; bounding box: 62×56×59 Å

Organism: NCBI:txid408172

Nearest PDB structures (foldseek):
  1fzr-assembly2_C  TM=3.055E-01  e=3.829E+00  Escherichia phage T7

pLDDT: mean 74.79, std 20.55, range [40.03, 97.62]

Solvent-accessible surface area (backbone atoms only — not comparable to full-atom values): 7187 Å² total; per-residue (Å²): 136,86,81,85,77,80,79,74,70,96,65,86,49,69,71,55,54,56,58,56,63,67,71,71,80,82,82,80,81,94,70,100,70,84,74,73,81,67,89,84,62,96,60,78,90,64,77,73,81,78,84,47,81,87,69,45,45,78,40,71,45,74,53,34,45,78,66,30,36,75,36,64,50,45,54,45,63,78,38,13,79,82,68,40,39,37,78,70,49,62,40,45,94,50,63,71,32,21,48,54,47,22,53,78,61,70,70,58,132

Foldseek 3Di:
DDDDDPPPDPDDDPVNVVVVVVPPPPDDDDDPDPPPPPPPDPDDPDPPPDCDPVVAAEDEEEDQPPVNVVPVLCVCLVCCVVRSYQDAAYYDPDVVSRVVSCVVSVNDD

InterPro domains:
  IPR006311 Twin-arginine translocation pathway, signal sequence [PS51318] (1-44)
  IPR019546 Twin-arginine trans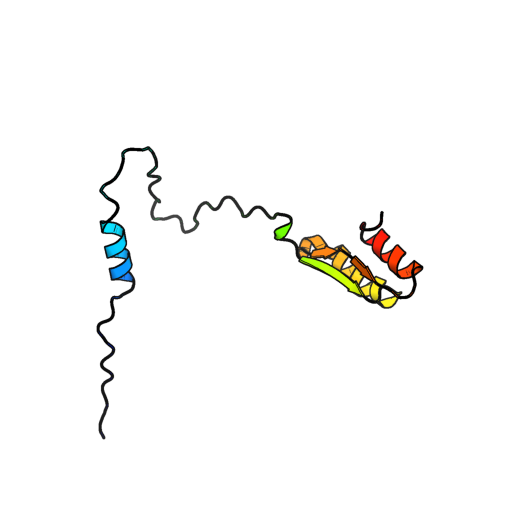location pathway, signal sequence, bacterial/archaeal [TIGR01409] (13-37)

Sequence (109 aa):
MSQLQDKSATGSNRRRFIKQATAVTAVAGAGNLIRTPVYGQNQAPSTGRVIGANDRVNVGFVGVGNQGFNTHVQQIKNNAAKHNAQPAAACDVFSEYRDRAKEFMGIGS